Protein AF-A0A2A2RJW9-F1 (afdb_monomer_lite)

Foldseek 3Di:
DWWKWWWFAPPPPGIDTDIFAFLDPVVVVVLVVCVVPVPQQWDKTFTADPVPVRPGPDIDIGGSVRTPDMDIDDPPPPPDPPPPPDPPPPPPPDDDDDDDDDDDDDDDDDD

pLDDT: mean 72.4, std 21.23, range [31.73, 93.31]

Structure (mmCIF, N/CA/C/O backbone):
data_AF-A0A2A2RJW9-F1
#
_entry.id   AF-A0A2A2RJW9-F1
#
loop_
_atom_site.group_PDB
_atom_site.id
_atom_site.type_symbol
_atom_site.label_atom_id
_atom_site.label_alt_id
_atom_site.label_comp_id
_atom_site.label_asym_id
_atom_site.label_entity_id
_atom_site.label_seq_id
_atom_site.pdbx_PDB_ins_code
_atom_site.Cartn_x
_atom_site.Cartn_y
_atom_site.Cartn_z
_atom_site.occupancy
_atom_site.B_iso_or_equiv
_atom_site.auth_seq_id
_atom_site.auth_comp_id
_atom_site.auth_asym_id
_atom_site.auth_atom_id
_atom_site.pdbx_PDB_model_num
ATOM 1 N N . MET A 1 1 ? 9.127 -5.062 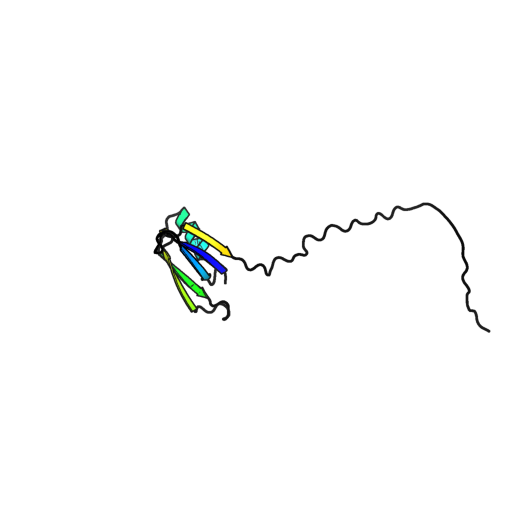-11.051 1.00 81.44 1 MET A N 1
ATOM 2 C CA . MET A 1 1 ? 7.941 -4.193 -10.881 1.00 81.44 1 MET A CA 1
ATOM 3 C C . MET A 1 1 ? 6.635 -4.961 -10.662 1.00 81.44 1 MET A C 1
ATOM 5 O O . MET A 1 1 ? 6.288 -5.818 -11.468 1.00 81.44 1 MET A O 1
ATOM 9 N N . VAL A 1 2 ? 5.867 -4.585 -9.635 1.00 86.81 2 VAL A N 1
ATOM 10 C CA . VAL A 1 2 ? 4.487 -5.033 -9.379 1.00 86.81 2 VAL A CA 1
ATOM 11 C C . VAL A 1 2 ? 3.583 -3.808 -9.204 1.00 86.81 2 VAL A C 1
ATOM 13 O O . VAL A 1 2 ? 3.948 -2.863 -8.503 1.00 86.81 2 VAL A O 1
ATOM 16 N N . TYR A 1 3 ? 2.416 -3.808 -9.853 1.00 90.56 3 TYR A N 1
ATOM 17 C CA . TYR A 1 3 ? 1.448 -2.715 -9.754 1.00 90.56 3 TYR A CA 1
ATOM 18 C C . TYR A 1 3 ? 0.420 -2.998 -8.666 1.00 90.56 3 TYR A C 1
ATOM 20 O O . TYR A 1 3 ? -0.298 -4.000 -8.722 1.00 90.56 3 TYR A O 1
ATOM 28 N N . PHE A 1 4 ? 0.316 -2.081 -7.712 1.00 92.06 4 PHE A N 1
ATOM 29 C CA . PHE A 1 4 ? -0.619 -2.158 -6.602 1.00 92.06 4 PHE A CA 1
ATOM 30 C C . PHE A 1 4 ? -1.615 -1.011 -6.650 1.00 92.06 4 PHE A C 1
ATOM 32 O O . PHE A 1 4 ? -1.238 0.137 -6.872 1.00 92.06 4 PHE A O 1
ATOM 39 N N . THR A 1 5 ? -2.862 -1.330 -6.329 1.00 92.62 5 THR A N 1
ATOM 40 C CA . THR A 1 5 ? -3.869 -0.357 -5.911 1.00 92.62 5 THR A CA 1
ATOM 41 C C . THR A 1 5 ? -4.108 -0.567 -4.422 1.00 92.62 5 THR A C 1
ATOM 43 O O . THR A 1 5 ? -4.563 -1.633 -3.995 1.00 92.62 5 THR A O 1
ATOM 46 N N . VAL A 1 6 ? -3.758 0.435 -3.619 1.00 93.31 6 VAL A N 1
ATOM 47 C CA . VAL A 1 6 ? -3.846 0.386 -2.156 1.00 93.31 6 VAL A CA 1
ATOM 48 C C . VAL A 1 6 ? -5.016 1.241 -1.704 1.00 93.31 6 VAL A C 1
ATOM 50 O O . VAL A 1 6 ? -4.984 2.461 -1.851 1.00 93.31 6 VAL A O 1
ATOM 53 N N . TYR A 1 7 ? -6.040 0.614 -1.133 1.00 92.12 7 TYR A N 1
ATOM 54 C CA . TYR A 1 7 ? -7.204 1.302 -0.587 1.00 92.12 7 TYR A CA 1
ATOM 55 C C . TYR A 1 7 ? -6.913 1.744 0.843 1.00 92.12 7 TYR A C 1
ATOM 57 O O . TYR A 1 7 ? -6.568 0.924 1.697 1.00 92.12 7 TYR A O 1
ATOM 65 N N . LEU A 1 8 ? -7.076 3.035 1.112 1.00 90.69 8 LEU A N 1
ATOM 66 C CA . LEU A 1 8 ? -6.754 3.671 2.383 1.00 90.69 8 LEU A CA 1
ATOM 67 C C . LEU A 1 8 ? -8.005 4.272 3.023 1.00 90.69 8 LEU A C 1
ATOM 69 O O . LEU A 1 8 ? -8.832 4.924 2.375 1.00 90.69 8 LEU A O 1
ATOM 73 N N . LYS A 1 9 ? -8.114 4.070 4.333 1.00 88.31 9 LYS A N 1
ATOM 74 C CA . LYS A 1 9 ? -9.095 4.726 5.195 1.00 88.31 9 LYS A CA 1
ATOM 75 C C . LYS A 1 9 ? -8.666 6.180 5.401 1.00 88.31 9 LYS A C 1
ATOM 77 O O . LYS A 1 9 ? -7.480 6.496 5.380 1.00 88.31 9 LYS A O 1
ATOM 82 N N . ASN A 1 10 ? -9.632 7.065 5.633 1.00 77.31 10 ASN A N 1
ATOM 83 C CA . ASN A 1 10 ? -9.393 8.455 6.051 1.00 77.31 10 ASN A CA 1
ATOM 84 C C . ASN A 1 10 ? -8.652 9.354 5.042 1.00 77.31 10 ASN A C 1
ATOM 86 O O . ASN A 1 10 ? -8.154 10.417 5.410 1.00 77.31 10 ASN A O 1
ATOM 90 N N . LEU A 1 11 ? -8.620 8.992 3.758 1.00 75.25 11 LEU A N 1
ATOM 91 C CA . LEU A 1 11 ? -8.045 9.846 2.718 1.00 75.25 11 LEU A CA 1
ATOM 92 C C . LEU A 1 11 ? -9.053 10.934 2.318 1.00 75.25 11 LEU A C 1
ATOM 94 O O . LEU A 1 11 ? -9.962 10.647 1.550 1.00 75.25 11 LEU A O 1
ATOM 98 N N . ASN A 1 12 ? -8.922 12.136 2.902 1.00 64.25 12 ASN A N 1
ATOM 99 C CA . ASN A 1 12 ? -9.619 13.424 2.661 1.00 64.25 12 ASN A CA 1
ATOM 100 C C . ASN A 1 12 ? -11.150 13.460 2.390 1.00 64.25 12 ASN A C 1
ATOM 102 O O . ASN A 1 12 ? -11.677 14.559 2.301 1.00 64.25 12 ASN A O 1
ATOM 106 N N . ASN A 1 13 ? -11.865 12.330 2.281 1.00 60.72 13 ASN A N 1
ATOM 107 C CA . ASN A 1 13 ? -13.316 12.197 2.053 1.00 60.72 13 ASN A CA 1
ATOM 108 C C . ASN A 1 13 ? -13.857 10.760 2.311 1.00 60.72 13 ASN A C 1
ATOM 110 O O . ASN A 1 13 ? -14.853 10.342 1.727 1.00 60.72 13 ASN A O 1
ATOM 114 N N . GLY A 1 14 ? -13.225 9.977 3.193 1.00 60.31 14 GLY A N 1
ATOM 115 C CA . GLY A 1 14 ? -13.792 8.718 3.721 1.00 60.31 14 GLY A CA 1
ATOM 116 C C . GLY A 1 14 ? -13.262 7.418 3.102 1.00 60.31 14 GLY A C 1
ATOM 117 O O . GLY A 1 14 ? -13.073 6.452 3.836 1.00 60.31 14 GLY A O 1
ATOM 118 N N . THR A 1 15 ? -12.914 7.399 1.812 1.00 64.81 15 THR A N 1
ATOM 119 C CA . THR A 1 15 ? -12.235 6.252 1.172 1.00 64.81 15 THR A CA 1
ATOM 120 C C . THR A 1 15 ? -11.504 6.717 -0.079 1.00 64.81 15 THR A C 1
ATOM 122 O O . THR A 1 15 ? -12.105 7.357 -0.937 1.00 64.81 15 THR A O 1
ATOM 125 N N . GLY A 1 16 ? -10.218 6.391 -0.189 1.00 83.88 16 GLY A N 1
ATOM 126 C CA . GLY A 1 16 ? -9.407 6.688 -1.368 1.00 83.88 16 GLY A CA 1
ATOM 127 C C . GLY A 1 16 ? -8.485 5.524 -1.699 1.00 83.88 16 GLY A C 1
ATOM 128 O O . GLY A 1 16 ? -8.315 4.614 -0.886 1.00 83.88 16 GLY A O 1
ATOM 129 N N . TYR A 1 17 ? -7.895 5.549 -2.888 1.00 89.56 17 TYR A N 1
ATOM 130 C CA . TYR A 1 17 ? -6.873 4.587 -3.274 1.00 89.56 17 TYR A CA 1
ATOM 131 C C . TYR A 1 17 ? -5.647 5.290 -3.848 1.00 89.56 17 TYR A C 1
ATOM 133 O O . TYR A 1 17 ? -5.730 6.420 -4.332 1.00 89.56 17 TYR A O 1
ATOM 141 N N . VAL A 1 18 ? -4.508 4.611 -3.761 1.00 89.69 18 VAL A N 1
ATOM 142 C CA . VAL A 1 18 ? -3.247 5.027 -4.372 1.00 89.69 18 VAL A CA 1
ATOM 143 C C . VAL A 1 18 ? -2.786 3.911 -5.294 1.00 89.69 18 VAL A C 1
ATOM 145 O O . VAL A 1 18 ? -2.599 2.780 -4.842 1.00 89.69 18 VAL A O 1
ATOM 148 N N . ASP A 1 19 ? -2.596 4.242 -6.567 1.00 90.06 19 ASP A N 1
ATOM 149 C CA . ASP A 1 19 ? -1.938 3.359 -7.524 1.00 90.06 19 ASP A CA 1
ATOM 150 C C . ASP A 1 19 ? -0.429 3.591 -7.469 1.00 90.06 19 ASP A C 1
ATOM 152 O O . ASP A 1 19 ? 0.046 4.727 -7.552 1.00 90.06 19 ASP A O 1
ATOM 156 N N . THR A 1 20 ? 0.342 2.519 -7.304 1.00 89.06 20 THR A N 1
ATOM 157 C CA . THR A 1 20 ? 1.801 2.598 -7.229 1.00 89.06 20 THR A CA 1
ATOM 158 C C . THR A 1 20 ? 2.466 1.378 -7.856 1.00 89.06 20 THR A C 1
ATOM 160 O O . THR A 1 20 ? 1.970 0.254 -7.763 1.00 89.06 20 THR A O 1
ATOM 163 N N . ALA A 1 21 ? 3.600 1.615 -8.509 1.00 90.19 21 ALA A N 1
ATOM 164 C CA . ALA A 1 21 ? 4.479 0.581 -9.026 1.00 90.19 21 ALA A CA 1
ATOM 165 C C . ALA A 1 21 ? 5.647 0.403 -8.053 1.00 90.19 21 ALA A C 1
ATOM 167 O O . ALA A 1 21 ? 6.445 1.322 -7.854 1.00 90.19 21 ALA A O 1
ATOM 168 N N . LEU A 1 22 ? 5.744 -0.772 -7.437 1.00 89.38 22 LEU A N 1
ATOM 169 C CA . LEU A 1 22 ? 6.826 -1.104 -6.510 1.00 89.38 22 LEU A CA 1
ATOM 170 C C . LEU A 1 22 ? 7.794 -2.091 -7.156 1.00 89.38 22 LEU A C 1
ATOM 172 O O . LEU A 1 22 ? 7.435 -2.811 -8.092 1.00 89.38 22 LEU A O 1
ATOM 176 N N . ALA A 1 23 ? 9.033 -2.122 -6.666 1.00 86.00 23 ALA A N 1
ATOM 177 C CA . ALA A 1 23 ? 10.056 -3.033 -7.178 1.00 86.00 23 ALA A CA 1
ATOM 178 C C . ALA A 1 23 ? 9.631 -4.509 -7.043 1.00 86.00 23 ALA A C 1
ATOM 180 O O . ALA A 1 23 ? 9.793 -5.294 -7.984 1.00 86.00 23 ALA A O 1
ATOM 181 N N . ASP A 1 24 ? 9.034 -4.853 -5.900 1.00 86.50 24 ASP A N 1
ATOM 182 C CA . ASP A 1 24 ? 8.724 -6.212 -5.461 1.00 86.50 24 ASP A CA 1
ATOM 183 C C . ASP A 1 24 ? 7.348 -6.315 -4.765 1.00 86.50 24 ASP A C 1
ATOM 185 O O . ASP A 1 24 ? 6.575 -5.358 -4.701 1.00 86.50 24 ASP A O 1
ATOM 189 N N . ASP A 1 25 ? 7.044 -7.511 -4.249 1.00 89.00 25 ASP A N 1
ATOM 190 C CA . ASP A 1 25 ? 5.804 -7.839 -3.534 1.00 89.00 25 ASP A CA 1
ATOM 191 C C . ASP A 1 25 ? 5.914 -7.680 -2.001 1.00 89.00 25 ASP A C 1
ATOM 193 O O . ASP A 1 25 ? 5.156 -8.278 -1.232 1.00 89.00 25 ASP A O 1
ATOM 197 N N . GLN A 1 26 ? 6.887 -6.896 -1.517 1.00 91.00 26 GLN A N 1
ATOM 198 C CA . GLN A 1 26 ? 7.127 -6.723 -0.081 1.00 91.00 26 GLN A CA 1
ATOM 199 C C . GLN A 1 26 ? 5.927 -6.085 0.627 1.00 91.00 26 GLN A C 1
ATOM 201 O O . GLN A 1 26 ? 5.615 -6.458 1.758 1.00 91.00 26 GLN A O 1
ATOM 206 N N . LEU A 1 27 ? 5.214 -5.174 -0.044 1.00 92.06 27 LEU A N 1
ATOM 207 C CA . LEU A 1 27 ? 4.012 -4.533 0.493 1.00 92.06 27 LEU A CA 1
ATOM 208 C C . LEU A 1 27 ? 2.940 -5.560 0.888 1.00 92.06 27 LEU A C 1
ATOM 210 O O . LEU A 1 27 ? 2.391 -5.480 1.987 1.00 92.06 27 LEU A O 1
ATOM 214 N N . MET A 1 28 ? 2.650 -6.535 0.021 1.00 91.88 28 MET A N 1
ATOM 215 C CA . MET A 1 28 ? 1.638 -7.556 0.300 1.00 91.88 28 MET A CA 1
ATOM 216 C C . MET A 1 28 ? 2.070 -8.459 1.458 1.00 91.88 28 MET A C 1
ATOM 218 O O . MET A 1 28 ? 1.282 -8.739 2.360 1.00 91.88 28 MET A O 1
ATOM 222 N N . ARG A 1 29 ? 3.340 -8.881 1.465 1.00 91.62 29 ARG A N 1
ATOM 223 C CA . ARG A 1 29 ? 3.901 -9.735 2.524 1.00 91.62 29 ARG A CA 1
ATOM 224 C C . ARG A 1 29 ? 3.843 -9.054 3.885 1.00 91.62 29 ARG A C 1
ATOM 226 O O . ARG A 1 29 ? 3.372 -9.655 4.848 1.00 91.62 29 ARG A O 1
ATOM 233 N N . ASP A 1 30 ? 4.269 -7.797 3.946 1.00 92.31 30 ASP A N 1
ATOM 234 C CA . ASP A 1 30 ? 4.235 -7.004 5.171 1.00 92.31 30 ASP A CA 1
ATOM 235 C C . ASP A 1 30 ? 2.801 -6.774 5.654 1.00 92.31 30 ASP A C 1
ATOM 237 O O . ASP A 1 30 ? 2.556 -6.821 6.858 1.00 92.31 30 ASP A O 1
ATOM 241 N N . TYR A 1 31 ? 1.850 -6.544 4.741 1.00 92.69 31 TYR A N 1
ATOM 242 C CA . TYR A 1 31 ? 0.442 -6.368 5.094 1.00 92.69 31 TYR A CA 1
ATOM 243 C C . TYR A 1 31 ? -0.169 -7.648 5.672 1.00 92.69 31 TYR A C 1
ATOM 245 O O . TYR A 1 31 ? -0.794 -7.603 6.730 1.00 92.69 31 TYR A O 1
ATOM 253 N N . LEU A 1 32 ? 0.064 -8.802 5.042 1.00 92.19 32 LEU A N 1
ATOM 254 C CA . LEU A 1 32 ? -0.392 -10.093 5.566 1.00 92.19 32 LEU A CA 1
ATOM 255 C C . LEU A 1 32 ? 0.229 -10.395 6.933 1.00 92.19 32 LEU A C 1
ATOM 257 O O . LEU A 1 32 ? -0.468 -10.809 7.855 1.00 92.19 32 LEU A O 1
ATOM 261 N N . GLN A 1 33 ? 1.524 -10.124 7.092 1.00 91.75 33 GLN A N 1
ATOM 262 C CA . GLN A 1 33 ? 2.205 -10.307 8.368 1.00 91.75 33 GLN A CA 1
ATOM 263 C C . GLN A 1 33 ? 1.707 -9.321 9.437 1.00 91.75 33 GLN A C 1
ATOM 265 O O . GLN A 1 33 ? 1.603 -9.673 10.611 1.00 91.75 33 GLN A O 1
ATOM 270 N N . PHE A 1 34 ? 1.372 -8.088 9.054 1.00 93.00 34 PHE A N 1
ATOM 271 C CA . PHE A 1 34 ? 0.739 -7.122 9.946 1.00 93.00 34 PHE A CA 1
ATOM 272 C C . PHE A 1 34 ? -0.621 -7.621 10.448 1.00 93.00 34 PHE A C 1
ATOM 274 O O . PHE A 1 34 ? -0.886 -7.508 11.643 1.00 93.00 34 PHE A O 1
ATOM 281 N N . LEU A 1 35 ? -1.443 -8.207 9.572 1.00 90.81 35 LEU A N 1
ATOM 282 C CA . LEU A 1 35 ? -2.737 -8.783 9.951 1.00 90.81 35 LEU A CA 1
ATOM 283 C C . LEU A 1 35 ? -2.602 -9.995 10.883 1.00 90.81 35 LEU A C 1
ATOM 285 O O . LEU A 1 35 ? -3.456 -10.178 11.746 1.00 90.81 35 LEU A O 1
ATOM 289 N N . ASP A 1 36 ? -1.551 -10.798 10.719 1.00 91.38 36 ASP A N 1
ATOM 290 C CA . ASP A 1 36 ? -1.339 -12.020 11.501 1.00 91.38 36 ASP A CA 1
ATOM 291 C C . ASP A 1 36 ? -0.766 -11.737 12.902 1.00 91.38 36 ASP A C 1
ATOM 293 O O . ASP A 1 36 ? -1.343 -12.120 13.918 1.00 91.38 36 ASP A O 1
ATOM 297 N N . ILE A 1 37 ? 0.357 -11.011 12.976 1.00 90.19 37 ILE A N 1
ATOM 298 C CA . ILE A 1 37 ? 1.124 -10.839 14.226 1.00 90.19 37 ILE A CA 1
ATOM 299 C C . ILE A 1 37 ? 1.184 -9.394 14.743 1.00 90.19 37 ILE A C 1
ATOM 301 O O . ILE A 1 37 ? 1.839 -9.135 15.752 1.00 90.19 37 ILE A O 1
ATOM 305 N N . GLY A 1 38 ? 0.533 -8.434 14.075 1.00 82.00 38 GLY A N 1
ATOM 306 C CA . GLY A 1 38 ? 0.462 -7.045 14.547 1.00 82.00 38 GLY A CA 1
ATOM 307 C C . GLY A 1 38 ? 1.804 -6.306 14.511 1.00 82.00 38 GLY A C 1
ATOM 308 O O . GLY A 1 38 ? 2.173 -5.626 15.469 1.00 82.00 38 GLY A O 1
ATOM 309 N N . MET A 1 39 ? 2.564 -6.451 13.421 1.00 82.44 39 MET A N 1
ATOM 310 C CA . MET A 1 39 ? 3.851 -5.764 13.246 1.00 82.44 39 MET A CA 1
ATOM 311 C C . MET A 1 39 ? 3.745 -4.227 13.262 1.00 82.44 39 MET A C 1
ATOM 313 O O . MET A 1 39 ? 2.670 -3.633 13.232 1.00 82.44 39 MET A O 1
ATOM 317 N N . LYS A 1 40 ? 4.899 -3.546 13.253 1.00 82.62 40 LYS A N 1
ATOM 318 C CA . LYS A 1 40 ? 4.959 -2.088 13.107 1.00 82.62 40 LYS A CA 1
ATOM 319 C C . LYS A 1 40 ? 4.222 -1.647 11.839 1.00 82.62 40 LYS A C 1
ATOM 321 O O . LYS A 1 40 ? 4.596 -2.037 10.734 1.00 82.62 40 LYS A O 1
ATOM 326 N N . A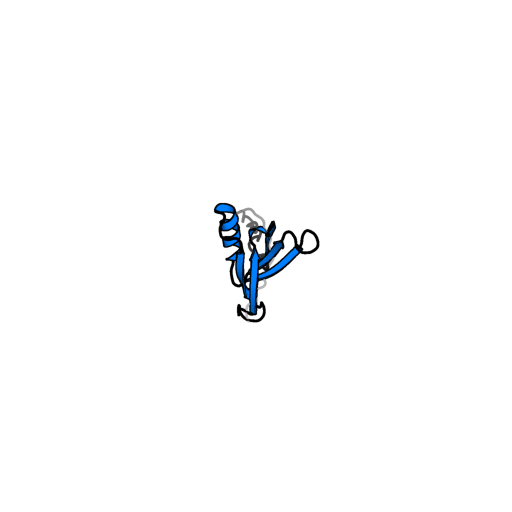LA A 1 41 ? 3.212 -0.807 12.033 1.00 83.44 41 ALA A N 1
ATOM 327 C CA . ALA A 1 41 ? 2.270 -0.457 10.983 1.00 83.44 41 ALA A CA 1
ATOM 328 C C . ALA A 1 41 ? 2.856 0.509 9.936 1.00 83.44 41 ALA A C 1
ATOM 330 O O . ALA A 1 41 ? 2.475 0.455 8.779 1.00 83.44 41 ALA A O 1
ATOM 331 N N . HIS A 1 42 ? 3.830 1.354 10.283 1.00 91.12 42 HIS A N 1
ATOM 332 C CA . HIS A 1 42 ? 4.451 2.265 9.313 1.00 91.12 42 HIS A CA 1
ATOM 333 C C . HIS A 1 42 ? 5.580 1.589 8.528 1.00 91.12 42 HIS A C 1
ATOM 335 O O . HIS A 1 42 ? 6.585 1.176 9.119 1.00 91.12 42 HIS A O 1
ATOM 341 N N . ARG A 1 43 ? 5.436 1.535 7.200 1.00 91.88 43 ARG A N 1
ATOM 342 C CA . ARG A 1 43 ? 6.418 0.969 6.266 1.00 91.88 43 ARG A CA 1
ATOM 343 C C . ARG A 1 43 ? 6.641 1.885 5.067 1.00 91.88 43 ARG A C 1
ATOM 345 O O . ARG A 1 43 ? 5.787 2.700 4.730 1.00 91.88 43 ARG A O 1
ATOM 352 N N . ALA A 1 44 ? 7.814 1.757 4.458 1.00 93.00 44 ALA A N 1
ATOM 353 C CA . ALA A 1 44 ? 8.228 2.523 3.293 1.00 93.00 44 ALA A CA 1
ATOM 354 C C . ALA A 1 44 ? 8.754 1.569 2.219 1.00 93.00 44 ALA A C 1
ATOM 356 O O . ALA A 1 44 ? 9.537 0.670 2.526 1.00 93.00 44 ALA A O 1
ATOM 357 N N . TYR A 1 45 ? 8.326 1.789 0.982 1.00 92.56 45 TYR A N 1
ATOM 358 C CA . TYR A 1 45 ? 8.604 0.945 -0.173 1.00 92.56 45 TYR A CA 1
ATOM 359 C C . TYR A 1 45 ? 9.215 1.782 -1.291 1.00 92.56 45 TYR A C 1
ATOM 361 O O . TYR A 1 45 ? 8.842 2.941 -1.479 1.00 92.56 45 TYR A O 1
ATOM 369 N N . ALA A 1 46 ? 10.158 1.207 -2.035 1.00 90.88 46 ALA A N 1
ATOM 370 C CA . ALA A 1 46 ? 10.746 1.873 -3.188 1.00 90.88 46 ALA A CA 1
ATOM 371 C C . ALA A 1 46 ? 9.755 1.866 -4.359 1.00 90.88 46 ALA A C 1
ATOM 373 O O . ALA A 1 46 ? 9.309 0.803 -4.799 1.00 90.88 46 ALA A O 1
ATOM 374 N N . VAL A 1 47 ? 9.430 3.057 -4.858 1.00 90.12 47 VAL A N 1
ATOM 375 C CA . VAL A 1 47 ? 8.644 3.236 -6.081 1.00 90.12 47 VAL A CA 1
ATOM 376 C C . VAL A 1 47 ? 9.596 3.160 -7.260 1.00 90.12 47 VAL A C 1
ATOM 378 O O . VAL A 1 47 ? 10.622 3.846 -7.271 1.00 90.12 47 VAL A O 1
ATOM 381 N N . VAL A 1 48 ? 9.247 2.343 -8.245 1.00 89.31 48 VAL A N 1
ATOM 382 C CA . VAL A 1 48 ? 10.025 2.175 -9.473 1.00 89.31 48 VAL A CA 1
ATOM 383 C C . VAL A 1 48 ? 9.327 2.856 -10.639 1.00 89.31 48 VAL A C 1
ATOM 385 O O . VAL A 1 48 ? 8.098 2.888 -10.705 1.00 89.31 48 VAL A O 1
ATOM 388 N N . ASP A 1 49 ? 10.115 3.415 -11.554 1.00 82.62 49 ASP A N 1
ATOM 389 C CA . ASP A 1 49 ? 9.576 3.975 -12.791 1.00 82.62 49 ASP A CA 1
ATOM 390 C C . ASP A 1 49 ? 9.387 2.859 -13.829 1.00 82.62 49 ASP A C 1
ATOM 392 O O . ASP A 1 49 ? 10.364 2.181 -14.179 1.00 82.62 49 ASP A O 1
ATOM 396 N N . PRO A 1 50 ? 8.160 2.668 -14.351 1.00 70.69 50 PRO A N 1
ATOM 397 C CA . PRO A 1 50 ? 7.889 1.675 -15.385 1.00 70.69 50 PRO A CA 1
ATOM 398 C C . PRO A 1 50 ? 8.710 1.879 -16.669 1.00 70.69 50 PRO A C 1
ATOM 400 O O . PRO A 1 50 ? 8.890 0.926 -17.423 1.00 70.69 50 PRO A O 1
ATOM 403 N N . GLY A 1 51 ? 9.215 3.089 -16.932 1.00 75.38 51 GLY A N 1
ATOM 404 C CA . GLY A 1 51 ? 10.028 3.409 -18.107 1.00 75.38 51 GLY A CA 1
ATOM 405 C C . GLY A 1 51 ? 11.541 3.229 -17.934 1.00 75.38 51 GLY A C 1
ATOM 406 O O . GLY A 1 51 ? 12.263 3.309 -18.927 1.00 75.38 51 GLY A O 1
ATOM 407 N N . ALA A 1 52 ? 12.043 2.992 -16.714 1.00 72.69 52 ALA A N 1
ATOM 408 C CA . ALA A 1 52 ? 13.471 3.127 -16.390 1.00 72.69 52 ALA A CA 1
ATOM 409 C C . ALA A 1 52 ? 14.122 1.871 -15.767 1.00 72.69 52 ALA A C 1
ATOM 411 O O . ALA A 1 52 ? 15.011 1.992 -14.923 1.00 72.69 52 ALA A O 1
ATOM 412 N N . ASN A 1 53 ? 13.721 0.666 -16.195 1.00 69.94 53 ASN A N 1
ATOM 413 C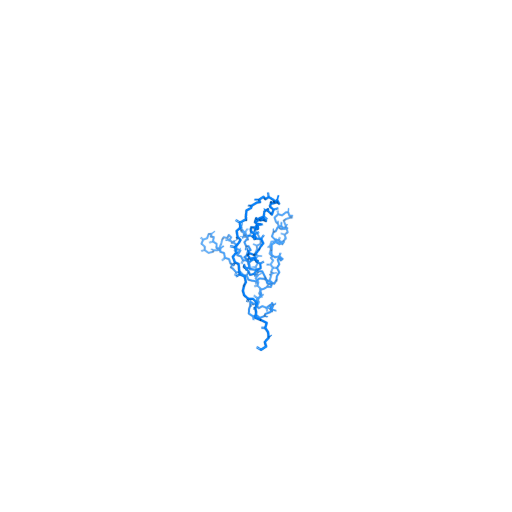 CA . ASN A 1 53 ? 14.329 -0.619 -15.790 1.00 69.94 53 ASN A CA 1
ATOM 414 C C . ASN A 1 53 ? 14.449 -0.804 -14.261 1.00 69.94 53 ASN A C 1
ATOM 416 O O . ASN A 1 53 ? 15.542 -1.031 -13.747 1.00 69.94 53 ASN A O 1
ATOM 420 N N . ASP A 1 54 ? 13.336 -0.670 -13.531 1.00 72.00 54 ASP A N 1
ATOM 421 C CA . ASP A 1 54 ? 13.271 -0.838 -12.066 1.00 72.00 54 ASP A CA 1
ATOM 422 C C . ASP A 1 54 ? 14.171 0.132 -11.257 1.00 72.00 54 ASP A C 1
ATOM 424 O O . ASP A 1 54 ? 14.447 -0.096 -10.077 1.00 72.00 54 ASP A O 1
ATOM 428 N N . THR A 1 55 ? 14.606 1.253 -11.846 1.00 81.38 55 THR A N 1
ATOM 429 C CA . THR A 1 55 ? 15.333 2.292 -11.100 1.00 81.38 55 THR A CA 1
ATOM 430 C C . THR A 1 55 ? 14.405 2.938 -10.058 1.00 81.38 55 THR A C 1
ATOM 432 O O . THR A 1 55 ? 13.312 3.388 -10.422 1.00 81.38 55 THR A O 1
ATOM 435 N N . PRO A 1 56 ? 14.807 3.031 -8.773 1.00 82.12 56 PRO A N 1
ATOM 436 C CA . PRO A 1 56 ? 14.013 3.710 -7.756 1.00 82.12 56 PRO A CA 1
ATOM 437 C C . PRO A 1 56 ? 13.876 5.202 -8.072 1.00 82.12 56 PRO A C 1
ATOM 439 O O . PRO A 1 56 ? 14.873 5.918 -8.155 1.00 82.12 56 PRO A O 1
ATOM 442 N N . VAL A 1 57 ? 12.640 5.677 -8.210 1.00 89.44 57 VAL A N 1
ATOM 443 C CA . VAL A 1 57 ? 12.326 7.095 -8.471 1.00 89.44 57 VAL A CA 1
ATOM 444 C C . VAL A 1 57 ? 11.710 7.804 -7.273 1.00 89.44 57 VAL A C 1
ATOM 446 O O . VAL A 1 57 ? 11.622 9.029 -7.250 1.00 89.44 57 VAL A O 1
ATOM 449 N N . GLY A 1 58 ? 11.309 7.052 -6.249 1.00 89.19 58 GLY A N 1
ATOM 450 C CA . GLY A 1 58 ? 10.727 7.623 -5.046 1.00 89.19 58 GLY A CA 1
ATOM 451 C C . GLY A 1 58 ? 10.475 6.599 -3.953 1.00 89.19 58 GLY A C 1
ATOM 452 O O . GLY A 1 58 ? 10.857 5.432 -4.051 1.00 89.19 58 GLY A O 1
ATOM 453 N N . ILE A 1 59 ? 9.817 7.061 -2.893 1.00 91.06 59 ILE A N 1
ATOM 454 C CA . ILE A 1 59 ? 9.442 6.243 -1.742 1.00 91.06 59 ILE A CA 1
ATOM 455 C C . ILE A 1 59 ? 7.941 6.391 -1.509 1.00 91.06 59 ILE A C 1
ATOM 457 O O . ILE A 1 59 ? 7.433 7.503 -1.375 1.00 91.06 59 ILE A O 1
ATOM 461 N N . PHE A 1 60 ? 7.248 5.262 -1.414 1.00 91.81 60 PHE A N 1
ATOM 462 C CA . PHE A 1 60 ? 5.863 5.173 -0.983 1.00 91.81 60 PHE A CA 1
ATOM 463 C C . PHE A 1 60 ? 5.835 4.742 0.481 1.00 91.81 60 PHE A C 1
ATOM 465 O O . PHE A 1 60 ? 6.198 3.614 0.810 1.00 91.81 60 PHE A O 1
ATOM 472 N N . ALA A 1 61 ? 5.437 5.647 1.373 1.00 92.06 61 ALA A N 1
ATOM 473 C CA . ALA A 1 61 ? 5.303 5.365 2.797 1.00 92.06 61 ALA A CA 1
ATOM 474 C C . ALA A 1 61 ? 3.826 5.258 3.183 1.00 92.06 61 ALA A C 1
ATOM 476 O O . ALA A 1 61 ? 3.029 6.133 2.848 1.00 92.06 61 ALA A O 1
ATOM 477 N N . VAL A 1 62 ? 3.471 4.199 3.909 1.00 91.88 62 VAL A N 1
ATOM 478 C CA . VAL A 1 62 ? 2.088 3.901 4.290 1.00 91.88 62 VAL A CA 1
ATOM 479 C C . VAL A 1 62 ? 2.010 3.360 5.713 1.00 91.88 62 VAL A C 1
ATOM 481 O O . VAL A 1 62 ? 2.912 2.676 6.201 1.00 91.88 62 VAL A O 1
ATOM 484 N N . ASN A 1 63 ? 0.913 3.688 6.390 1.00 92.75 63 ASN A N 1
ATOM 485 C CA . ASN A 1 63 ? 0.509 3.035 7.623 1.00 92.75 63 ASN A CA 1
ATOM 486 C C . ASN A 1 63 ? -0.408 1.850 7.288 1.00 92.75 63 ASN A C 1
ATOM 488 O O . ASN A 1 63 ? -1.543 2.045 6.864 1.00 92.75 63 ASN A O 1
ATOM 492 N N . LEU A 1 64 ? 0.068 0.624 7.494 1.00 92.25 64 LEU A N 1
ATOM 493 C CA . LEU A 1 64 ? -0.661 -0.618 7.230 1.00 92.25 64 LEU A CA 1
ATOM 494 C C . LEU A 1 64 ? -1.969 -0.725 8.034 1.00 92.25 64 LEU A C 1
ATOM 496 O O . LEU A 1 64 ? -2.899 -1.387 7.584 1.00 92.25 64 LEU A O 1
ATOM 500 N N . ALA A 1 65 ? -2.090 -0.028 9.171 1.00 90.69 65 ALA A N 1
ATOM 501 C CA . ALA A 1 65 ? -3.342 0.038 9.932 1.00 90.69 65 ALA A CA 1
ATOM 502 C C . ALA A 1 65 ? -4.455 0.811 9.192 1.00 90.69 65 ALA A C 1
ATOM 504 O O . ALA A 1 65 ? -5.646 0.514 9.350 1.00 90.69 65 ALA A O 1
ATOM 505 N N . ASP A 1 66 ? -4.064 1.771 8.351 1.00 90.94 66 ASP A N 1
ATOM 506 C CA . ASP A 1 66 ? -4.975 2.579 7.541 1.00 90.94 66 ASP A CA 1
ATOM 507 C C . ASP A 1 66 ? -5.314 1.905 6.204 1.00 90.94 66 ASP A C 1
ATOM 509 O O . ASP A 1 66 ? -6.216 2.354 5.498 1.00 90.94 66 ASP A O 1
ATOM 513 N N . VAL A 1 67 ? -4.656 0.793 5.864 1.00 91.75 67 VAL A N 1
ATOM 514 C CA . VAL A 1 67 ? -4.956 0.015 4.659 1.00 91.75 67 VAL A CA 1
ATOM 515 C C . VAL A 1 67 ? -6.244 -0.787 4.862 1.00 91.75 67 VAL A C 1
ATOM 517 O O . VAL A 1 67 ? -6.384 -1.581 5.796 1.00 91.75 67 VAL A O 1
ATOM 520 N N . ALA A 1 68 ? -7.213 -0.562 3.978 1.00 90.94 68 ALA A N 1
ATOM 521 C CA . ALA A 1 68 ? -8.476 -1.290 3.929 1.00 90.94 68 ALA A CA 1
ATOM 522 C C . ALA A 1 68 ? -8.386 -2.545 3.053 1.00 90.94 68 ALA A C 1
ATOM 524 O O . ALA A 1 68 ? -8.942 -3.578 3.413 1.00 90.94 68 ALA A O 1
ATOM 525 N N . ALA A 1 69 ? -7.708 -2.442 1.910 1.00 91.25 69 ALA A N 1
ATOM 526 C CA . ALA A 1 69 ? -7.513 -3.532 0.963 1.00 91.25 69 ALA A CA 1
ATOM 527 C C . ALA A 1 69 ? -6.324 -3.233 0.041 1.00 91.25 69 ALA A C 1
ATOM 529 O O . ALA A 1 69 ? -5.968 -2.072 -0.169 1.00 91.25 69 ALA A O 1
ATOM 530 N N . ILE A 1 70 ? -5.745 -4.280 -0.544 1.00 93.00 70 ILE A N 1
ATOM 531 C CA . ILE A 1 70 ? -4.699 -4.183 -1.565 1.00 93.00 70 ILE A CA 1
ATOM 532 C C . ILE A 1 70 ? -5.115 -5.067 -2.737 1.00 93.00 70 ILE A C 1
ATOM 534 O O . ILE A 1 70 ? -5.451 -6.234 -2.537 1.00 93.00 70 ILE A O 1
ATOM 538 N N . THR A 1 71 ? -5.079 -4.531 -3.954 1.00 91.88 71 THR A N 1
ATOM 539 C CA . THR A 1 71 ? -5.248 -5.320 -5.180 1.00 91.88 71 THR A CA 1
ATOM 540 C C . THR A 1 71 ? -3.999 -5.230 -6.039 1.00 91.88 71 THR A C 1
ATOM 542 O O . THR A 1 71 ? -3.394 -4.165 -6.153 1.00 91.88 71 THR A O 1
ATOM 545 N N . VAL A 1 72 ? -3.620 -6.353 -6.646 1.00 89.94 72 VAL A N 1
ATOM 546 C CA . VAL A 1 72 ? -2.437 -6.461 -7.503 1.00 89.94 72 VAL A CA 1
ATOM 547 C C . VAL A 1 72 ? -2.884 -6.551 -8.950 1.00 89.94 72 VAL A C 1
ATOM 549 O O . VAL A 1 72 ? -3.691 -7.415 -9.297 1.00 89.94 72 VAL A O 1
ATOM 552 N N . THR A 1 73 ? -2.346 -5.682 -9.799 1.00 84.50 73 THR A N 1
ATOM 553 C CA . THR A 1 73 ? -2.558 -5.762 -11.243 1.00 84.50 73 THR A CA 1
ATOM 554 C C . THR A 1 73 ? -1.366 -6.461 -11.873 1.00 84.50 73 THR A C 1
ATOM 556 O O . THR A 1 73 ? -0.278 -5.897 -11.978 1.00 84.50 73 THR A O 1
ATOM 559 N N . VAL A 1 74 ? -1.576 -7.700 -12.313 1.00 70.50 74 VAL A N 1
ATOM 560 C CA . VAL A 1 74 ? -0.604 -8.415 -13.143 1.00 70.50 74 VAL A CA 1
ATOM 561 C C . VAL A 1 74 ? -0.886 -8.038 -14.599 1.00 70.50 74 VAL A C 1
ATOM 563 O O . VAL A 1 74 ? -1.977 -8.348 -15.095 1.00 70.50 74 VAL A O 1
ATOM 566 N N . PRO A 1 75 ? 0.026 -7.335 -15.297 1.00 60.97 75 PRO A N 1
ATOM 567 C CA . PRO A 1 75 ? -0.171 -7.020 -16.703 1.00 60.97 75 PRO A CA 1
ATOM 568 C C . PRO A 1 75 ? -0.331 -8.323 -17.488 1.00 60.97 75 PRO A C 1
ATOM 570 O O . PRO A 1 75 ? 0.475 -9.245 -17.390 1.00 60.97 75 PRO A O 1
ATOM 573 N N . ARG A 1 76 ? -1.419 -8.406 -18.255 1.00 54.97 76 ARG A N 1
ATOM 574 C CA . ARG A 1 76 ? -1.906 -9.610 -18.945 1.00 54.97 76 ARG A CA 1
ATOM 575 C C . ARG A 1 76 ? -1.057 -9.980 -20.179 1.00 54.97 76 ARG A C 1
ATOM 577 O O . ARG A 1 76 ? -1.616 -10.324 -21.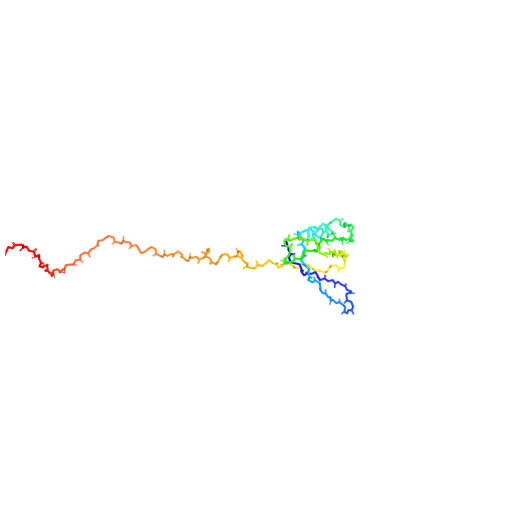213 1.00 54.97 76 ARG A O 1
ATOM 584 N N . HIS A 1 77 ? 0.269 -9.859 -20.104 1.00 50.91 77 HIS A N 1
ATOM 585 C CA . HIS A 1 77 ? 1.174 -10.110 -21.233 1.00 50.91 77 HIS A CA 1
ATOM 586 C C . HIS A 1 77 ? 1.758 -11.536 -21.263 1.00 50.91 77 HIS A C 1
ATOM 588 O O . HIS A 1 77 ? 2.400 -11.902 -22.238 1.00 50.91 77 HIS A O 1
ATOM 594 N N . GLU A 1 78 ? 1.478 -12.365 -20.250 1.00 50.22 78 GLU A N 1
ATOM 595 C CA . GLU A 1 78 ? 1.991 -13.747 -20.146 1.00 50.22 78 GLU A CA 1
ATOM 596 C C . GLU A 1 78 ? 0.900 -14.828 -20.042 1.00 50.22 78 GLU A C 1
ATOM 598 O O . GLU A 1 78 ? 1.194 -15.998 -19.811 1.00 50.22 78 GLU A O 1
ATOM 603 N N . LEU A 1 79 ? -0.374 -14.488 -20.257 1.00 47.97 79 LEU A N 1
ATOM 604 C CA . LEU A 1 79 ? -1.396 -15.509 -20.502 1.00 47.97 79 LEU A CA 1
ATOM 605 C C . LEU A 1 79 ? -1.378 -15.841 -21.994 1.00 47.97 79 LEU A C 1
ATOM 607 O O . LEU A 1 79 ? -2.115 -15.241 -22.773 1.00 47.97 79 LEU A O 1
ATOM 611 N N . GLN A 1 80 ? -0.502 -16.772 -22.385 1.00 52.12 80 GLN A N 1
ATOM 612 C CA . GLN A 1 80 ? -0.581 -17.444 -23.684 1.00 52.12 80 GLN A CA 1
ATOM 613 C C . GLN A 1 80 ? -2.028 -17.925 -23.907 1.00 52.12 80 GLN A C 1
ATOM 615 O O . GLN A 1 80 ? -2.513 -18.742 -23.120 1.00 52.12 80 GLN A O 1
ATOM 620 N N . PRO A 1 81 ? -2.736 -17.459 -24.950 1.00 47.72 81 PRO A N 1
ATOM 621 C CA . PRO A 1 81 ? -4.089 -17.929 -25.242 1.00 47.72 81 PRO A CA 1
ATOM 622 C C . PRO A 1 81 ? -4.142 -19.367 -25.803 1.00 47.72 81 PRO A C 1
ATOM 624 O O . PRO A 1 81 ? -5.234 -19.881 -26.025 1.00 47.72 81 PRO A O 1
ATOM 627 N N . ASP A 1 82 ? -3.007 -20.054 -25.975 1.00 50.38 82 ASP A N 1
ATOM 628 C CA . ASP A 1 82 ? -2.941 -21.318 -26.728 1.00 50.38 82 ASP A CA 1
ATOM 629 C C . ASP A 1 82 ? -3.089 -22.604 -25.890 1.00 50.38 82 ASP A C 1
ATOM 631 O O . ASP A 1 82 ? -3.172 -23.700 -26.451 1.00 50.38 82 ASP A O 1
ATOM 635 N N . LEU A 1 83 ? -3.183 -22.516 -24.556 1.00 51.88 83 LEU A N 1
ATOM 636 C CA . LEU A 1 83 ? -3.300 -23.706 -23.689 1.00 51.88 83 LEU A CA 1
ATOM 637 C C . LEU A 1 83 ? -4.683 -24.383 -23.713 1.00 51.88 83 LEU A C 1
ATOM 639 O O . LEU A 1 83 ? -4.855 -25.445 -23.117 1.00 51.88 83 LEU A O 1
ATOM 643 N N . PHE A 1 84 ? -5.650 -23.819 -24.440 1.00 56.72 84 PHE A N 1
ATOM 644 C CA . PHE A 1 84 ? -6.952 -24.441 -24.693 1.00 56.72 84 PHE A CA 1
ATOM 645 C C . PHE A 1 84 ? -7.189 -24.662 -26.188 1.00 56.72 84 PHE A C 1
ATOM 647 O O . PHE A 1 84 ? -8.260 -24.363 -26.715 1.00 56.72 84 PHE A O 1
ATOM 654 N N . SER A 1 85 ? -6.202 -25.220 -26.889 1.00 50.19 85 SER A N 1
ATOM 655 C CA . SER A 1 85 ? -6.499 -25.901 -28.149 1.00 50.19 85 SER A CA 1
ATOM 656 C C . SER A 1 85 ? -7.362 -27.122 -27.829 1.00 50.19 85 SER A C 1
ATOM 658 O O . SER A 1 85 ? -6.902 -28.063 -27.181 1.00 50.19 85 SER A O 1
ATOM 660 N N . ALA A 1 86 ? -8.636 -27.084 -28.232 1.00 53.81 86 ALA A N 1
ATOM 661 C CA . ALA A 1 86 ? -9.524 -28.239 -28.161 1.00 53.81 86 ALA A CA 1
ATOM 662 C C . ALA A 1 86 ? -8.815 -29.453 -28.786 1.00 53.81 86 ALA A C 1
ATOM 664 O O . ALA A 1 86 ? -8.148 -29.284 -29.814 1.00 53.81 86 ALA A O 1
ATOM 665 N N . PRO A 1 87 ? -8.920 -30.664 -28.207 1.00 49.34 87 PRO A N 1
ATOM 666 C CA . PRO A 1 87 ? -8.351 -31.834 -28.847 1.00 49.34 87 PRO A CA 1
ATOM 667 C C . PRO A 1 87 ? -8.999 -31.957 -30.224 1.00 49.34 87 PRO A C 1
ATOM 669 O O . PRO A 1 87 ? -10.211 -32.156 -30.340 1.00 49.34 87 PRO A O 1
ATOM 672 N N . THR A 1 88 ? -8.189 -31.786 -31.270 1.00 50.69 88 THR A N 1
ATOM 673 C CA . THR A 1 88 ? -8.566 -32.187 -32.620 1.00 50.69 88 THR A CA 1
ATOM 674 C C . THR A 1 88 ? -9.046 -33.627 -32.511 1.00 50.69 88 THR A C 1
ATOM 676 O O . THR A 1 88 ? -8.334 -34.501 -32.008 1.00 50.69 88 THR A O 1
ATOM 679 N N . SER A 1 89 ? -10.319 -33.840 -32.838 1.00 49.59 89 SER A N 1
ATOM 680 C CA . SER A 1 89 ? -10.894 -35.174 -32.854 1.00 49.59 89 SER A CA 1
ATOM 681 C C . SER A 1 89 ? -10.117 -35.941 -33.907 1.00 49.59 89 SER A C 1
ATOM 683 O O . SER A 1 89 ? -10.262 -35.670 -35.094 1.00 49.59 89 SER A O 1
ATOM 685 N N . ALA A 1 90 ? -9.239 -36.838 -33.462 1.00 45.44 90 ALA A N 1
ATOM 686 C CA . ALA A 1 90 ? -8.595 -37.793 -34.335 1.00 45.44 90 ALA A CA 1
ATOM 687 C C . ALA A 1 90 ? -9.715 -38.543 -35.063 1.00 45.44 90 ALA A C 1
ATOM 689 O O . ALA A 1 90 ? -10.431 -39.335 -34.448 1.00 45.44 90 ALA A O 1
ATOM 690 N N . GLU A 1 91 ? -9.907 -38.231 -36.347 1.00 40.88 91 GLU A N 1
ATOM 691 C CA . GLU A 1 91 ? -10.729 -39.028 -37.243 1.00 40.88 91 GLU A CA 1
ATOM 692 C C . GLU A 1 91 ? -10.222 -40.463 -37.136 1.00 40.88 91 GLU A C 1
ATOM 694 O O . GLU A 1 91 ? -9.099 -40.795 -37.524 1.00 40.88 91 GLU A O 1
ATOM 699 N N . ALA A 1 92 ? -11.040 -41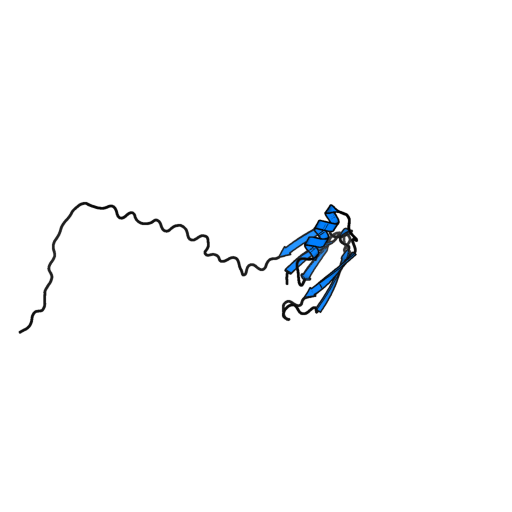.299 -36.503 1.00 41.72 92 ALA A N 1
ATOM 700 C CA . ALA A 1 92 ? -10.811 -42.718 -36.418 1.00 41.72 92 ALA A CA 1
ATOM 701 C C . ALA A 1 92 ? -10.739 -43.252 -37.850 1.00 41.72 92 ALA A C 1
ATOM 703 O O . ALA A 1 92 ? -11.747 -43.324 -38.550 1.00 41.72 92 ALA A O 1
ATOM 704 N N . ASN A 1 93 ? -9.537 -43.620 -38.285 1.00 43.91 93 ASN A N 1
ATOM 705 C CA . ASN A 1 93 ? -9.348 -44.431 -39.473 1.00 43.91 93 ASN A CA 1
ATOM 706 C C . ASN A 1 93 ? -9.978 -45.803 -39.191 1.00 43.91 93 ASN A C 1
ATOM 708 O O . ASN A 1 93 ? -9.355 -46.663 -38.567 1.00 43.91 93 ASN A O 1
ATOM 712 N N . VAL A 1 94 ? -11.249 -45.969 -39.562 1.00 45.19 94 VAL A N 1
ATOM 713 C CA . VAL A 1 94 ? -11.949 -47.251 -39.472 1.00 45.19 94 VAL A CA 1
ATOM 714 C C . VAL A 1 94 ? -11.505 -48.105 -40.665 1.00 45.19 94 VAL A C 1
ATOM 716 O O . VAL A 1 94 ? -11.746 -47.722 -41.811 1.00 45.19 94 VAL A O 1
ATOM 719 N N . PRO A 1 95 ? -10.853 -49.257 -40.437 1.00 39.09 95 PRO A N 1
ATOM 720 C CA . PRO A 1 95 ? -10.364 -50.090 -41.519 1.00 39.09 95 PRO A CA 1
ATOM 721 C C . PRO A 1 95 ? -11.500 -50.939 -42.106 1.00 39.09 95 PRO A C 1
ATOM 723 O O . PRO A 1 95 ? -12.057 -51.802 -41.434 1.00 39.09 95 PRO A O 1
ATOM 726 N N . GLY A 1 96 ? -11.758 -50.738 -43.401 1.00 39.97 96 GLY A N 1
ATOM 727 C CA . GLY A 1 96 ? -12.362 -51.732 -44.292 1.00 39.97 96 GLY A CA 1
ATOM 728 C C . GLY A 1 96 ? -13.847 -51.550 -44.617 1.00 39.97 96 GLY A C 1
ATOM 729 O O . GLY A 1 96 ? -14.696 -51.793 -43.770 1.00 39.97 96 GLY A O 1
ATOM 730 N N . ALA A 1 97 ? -14.148 -51.228 -45.883 1.00 31.73 97 ALA A N 1
ATOM 731 C CA . ALA A 1 97 ? -15.038 -52.010 -46.761 1.00 31.73 97 ALA A CA 1
ATOM 732 C C . ALA A 1 97 ? -15.415 -51.242 -48.051 1.00 31.73 97 ALA A C 1
ATOM 734 O O . ALA A 1 97 ? -16.219 -50.322 -48.020 1.00 31.73 97 ALA A O 1
ATOM 735 N N . ALA A 1 98 ? -14.883 -51.746 -49.172 1.00 36.75 98 ALA A N 1
ATOM 736 C CA . ALA A 1 98 ? -15.495 -51.892 -50.502 1.00 36.75 98 ALA A CA 1
ATOM 737 C C . ALA A 1 98 ? -15.904 -50.688 -51.395 1.00 36.75 98 ALA A C 1
ATOM 739 O O . ALA A 1 98 ? -16.490 -49.705 -50.965 1.00 36.75 98 ALA A O 1
ATOM 740 N N . ALA A 1 99 ? -15.720 -50.960 -52.702 1.00 37.84 99 ALA A N 1
ATOM 741 C CA . ALA A 1 99 ? -16.189 -50.292 -53.930 1.00 37.84 99 ALA A CA 1
ATOM 742 C C . ALA A 1 99 ? -15.256 -49.183 -54.469 1.00 37.84 99 ALA A C 1
ATOM 744 O O . ALA A 1 99 ? -15.009 -48.197 -53.799 1.00 37.84 99 ALA A O 1
ATOM 745 N N . GLY A 1 100 ? -14.648 -49.254 -55.658 1.00 31.92 100 GLY A N 1
ATOM 746 C CA . GLY A 1 100 ? -14.984 -49.996 -56.873 1.00 31.92 100 GLY A CA 1
ATOM 747 C C . GLY A 1 100 ? -15.464 -49.025 -57.959 1.00 31.92 100 GLY A C 1
ATOM 748 O O . GLY A 1 100 ? -16.645 -48.713 -57.968 1.00 31.92 100 GLY A O 1
ATOM 749 N N . ALA A 1 101 ? -14.547 -48.562 -58.824 1.00 36.09 101 ALA A N 1
ATOM 750 C CA . ALA A 1 101 ? -14.716 -48.058 -60.209 1.00 36.09 101 ALA A CA 1
ATOM 751 C C . ALA A 1 101 ? -13.505 -47.148 -60.537 1.00 36.09 101 ALA A C 1
ATOM 753 O O . ALA A 1 101 ? -13.352 -46.093 -59.941 1.00 36.09 101 ALA A O 1
ATOM 754 N N . SER A 1 102 ? -12.483 -47.620 -61.259 1.00 37.81 102 SER A N 1
ATOM 755 C CA . SER A 1 102 ? -12.393 -47.714 -62.732 1.00 37.81 102 SER A CA 1
ATOM 756 C C . SER A 1 102 ? -12.325 -46.345 -63.428 1.00 37.81 102 SER A C 1
ATOM 758 O O . SER A 1 102 ? -13.304 -45.605 -63.398 1.00 37.81 102 SER A O 1
ATOM 760 N N . GLY A 1 103 ? -11.195 -46.030 -64.089 1.00 34.59 103 GLY A N 1
ATOM 761 C CA . GLY A 1 103 ? -11.101 -44.835 -64.943 1.00 34.59 103 GLY A CA 1
ATOM 762 C C . GLY A 1 103 ? -9.716 -44.331 -65.394 1.00 34.59 103 GLY A C 1
ATOM 763 O O . GLY A 1 103 ? -9.468 -43.147 -65.252 1.00 34.59 103 GLY A O 1
ATOM 764 N N . VAL A 1 104 ? -8.870 -45.203 -65.960 1.00 43.31 104 VAL A N 1
ATOM 765 C CA . VAL A 1 104 ? -7.932 -44.946 -67.092 1.00 43.31 104 VAL A CA 1
ATOM 766 C C . VAL A 1 104 ? -6.852 -43.838 -66.976 1.00 43.31 104 VAL A C 1
ATOM 768 O O . VAL A 1 104 ? -7.116 -42.653 -67.154 1.00 43.31 104 VAL A O 1
ATOM 771 N N . GLU A 1 105 ? -5.590 -44.272 -66.850 1.00 49.00 105 GLU A N 1
ATOM 772 C CA . GLU A 1 105 ? -4.371 -43.525 -67.223 1.00 49.00 105 GLU A CA 1
ATOM 773 C C . GLU A 1 105 ? -4.195 -43.451 -68.753 1.00 49.00 105 GLU A C 1
ATOM 775 O O . GLU A 1 105 ? -4.541 -44.405 -69.456 1.00 49.00 105 GLU A O 1
ATOM 780 N N . PRO A 1 106 ? -3.503 -42.424 -69.274 1.00 46.50 106 PRO A N 1
ATOM 781 C CA . PRO A 1 106 ? -2.647 -42.626 -70.431 1.00 46.50 106 PRO A CA 1
ATOM 782 C C . PRO A 1 106 ? -1.183 -42.360 -70.071 1.00 46.50 106 PRO A C 1
ATOM 784 O O . PRO A 1 106 ? -0.768 -41.228 -69.823 1.00 46.50 106 PRO A O 1
ATOM 787 N N . GLY A 1 107 ? -0.401 -43.440 -70.085 1.00 39.66 107 GLY A N 1
ATOM 788 C CA . GLY A 1 107 ? 1.052 -43.396 -70.106 1.00 39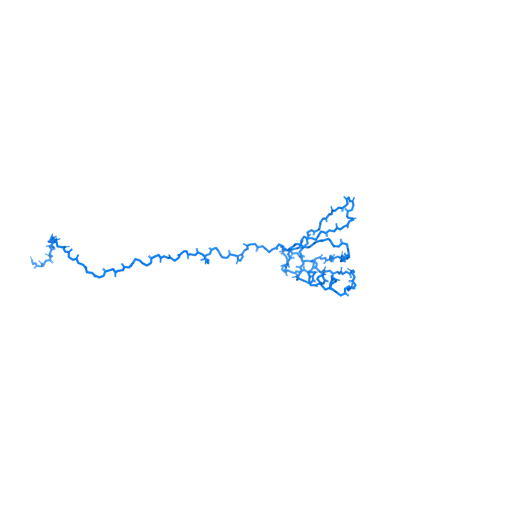.66 107 GLY A CA 1
ATOM 789 C C . GLY A 1 107 ? 1.560 -42.841 -71.436 1.00 39.66 107 GLY A C 1
ATOM 790 O O . GLY A 1 107 ? 1.109 -43.241 -72.510 1.00 39.66 107 GLY A O 1
ATOM 791 N N . GLN A 1 108 ? 2.521 -41.926 -71.353 1.00 38.34 108 GLN A N 1
ATOM 792 C CA . GLN A 1 108 ? 3.254 -41.410 -72.499 1.00 38.34 108 GLN A CA 1
ATOM 793 C C . GLN A 1 108 ? 4.584 -42.160 -72.596 1.00 38.34 108 GLN A C 1
ATOM 795 O O . GLN A 1 108 ? 5.481 -41.967 -71.778 1.00 38.34 108 GLN A O 1
ATOM 800 N N . GLY A 1 109 ? 4.659 -43.071 -73.568 1.00 35.09 109 GLY A N 1
ATOM 801 C CA . GLY A 1 109 ? 5.842 -43.845 -73.923 1.00 35.09 109 GLY A CA 1
ATOM 802 C C . GLY A 1 109 ? 6.331 -43.478 -75.323 1.00 35.09 109 GLY A C 1
ATOM 803 O O . GLY A 1 109 ? 5.570 -43.510 -76.284 1.00 35.09 109 GLY A O 1
ATOM 804 N N . ASP A 1 110 ? 7.607 -43.122 -75.358 1.00 39.78 110 ASP A N 1
ATOM 805 C CA . ASP A 1 110 ? 8.545 -42.874 -76.456 1.00 39.78 110 ASP A CA 1
ATOM 806 C C . ASP A 1 110 ? 8.350 -43.700 -77.751 1.00 39.78 110 ASP A C 1
ATOM 808 O O . ASP A 1 110 ? 8.328 -44.936 -77.698 1.00 39.78 110 ASP A O 1
ATOM 812 N N . LYS A 1 111 ? 8.297 -43.012 -78.905 1.00 37.19 111 LYS A N 1
ATOM 813 C CA . LYS A 1 111 ? 9.138 -43.228 -80.109 1.00 37.19 111 LYS A CA 1
ATOM 814 C C . LYS A 1 111 ? 8.728 -42.338 -81.282 1.00 37.19 111 LYS A C 1
ATOM 816 O O . LYS A 1 111 ? 7.515 -42.260 -81.572 1.00 37.19 111 LYS A O 1
#

Secondary structure (DSSP, 8-state):
-EEEEEEEETSSSSEEEEEEEESSSHHHHHHHHHHHH---SEEEEEEE-TTTTT-EEEEEEEEGGGEEEEEEE--TTS--GGGG---------------------------

Sequence (111 aa):
MVYFTVYLKNLNNGTGYVDTALADDQLMRDYLQFLDIGMKAHRAYAVVDPGANDTPVGIFAVNLADVAAITVTVPRHELQPDLFSAPTSAEANVPGAAAGASGVEPGQGDK

Radius of gyration: 31.66 Å; chains: 1; bounding box: 32×65×95 Å